Protein AF-A0A2N5ZB27-F1 (afdb_monomer)

InterPro domains:
  IPR000845 Nucleoside phosphorylase domain [PF01048] (3-68)
  IPR035994 Nucleoside phosphorylase superfamily [G3DSA:3.40.50.1580] (1-91)
  IPR035994 Nucleoside phosphorylase superfamily [SSF53167] (3-78)

Nearest PDB structures (foldseek):
  6znw-assembly1_B  TM=2.175E-01  e=2.917E+00  Methanothrix soehngenii

Solvent-accessible surface area (backbone atoms only — not comparable to full-atom values): 6281 Å² total; per-residue (Å²): 132,80,87,70,82,85,85,80,89,76,46,70,44,63,42,95,54,89,90,69,74,44,71,69,55,51,52,56,42,44,77,70,56,40,75,46,77,52,68,52,62,64,59,54,54,51,49,30,70,70,39,88,90,44,89,84,84,86,87,84,79,87,41,57,49,81,53,94,96,45,79,50,79,46,75,83,39,70,66,52,56,53,49,51,57,51,54,57,73,71,53,86,81,128

Radius of gyration: 15.28 Å; Cα contacts (8 Å, |Δi|>4): 70; chains: 1; bounding box: 31×41×36 Å

Organism: Muiribacterium halophilum (NCBI:txid2053465)

Structure (mmCIF, N/CA/C/O backbone):
data_AF-A0A2N5ZB27-F1
#
_entry.id   AF-A0A2N5ZB27-F1
#
loop_
_atom_site.group_PDB
_atom_site.id
_atom_site.type_symbol
_atom_site.label_atom_id
_atom_site.label_alt_id
_atom_site.label_comp_id
_atom_site.label_asym_id
_atom_site.label_entity_id
_atom_site.label_seq_id
_atom_site.pdbx_PDB_ins_code
_atom_site.Cartn_x
_atom_site.Cartn_y
_atom_site.Cartn_z
_atom_site.occupancy
_atom_site.B_iso_or_equiv
_atom_site.auth_seq_id
_atom_site.auth_comp_id
_atom_site.auth_asym_id
_atom_site.auth_atom_id
_atom_site.pdbx_PDB_model_num
ATOM 1 N N . MET A 1 1 ? -0.602 30.118 -7.036 1.00 35.41 1 MET A N 1
ATOM 2 C CA . MET A 1 1 ? -1.251 28.809 -7.276 1.00 35.41 1 MET A CA 1
ATOM 3 C C . MET A 1 1 ? -0.254 27.706 -6.926 1.00 35.41 1 MET A C 1
ATOM 5 O O . MET A 1 1 ? 0.655 27.465 -7.709 1.00 35.41 1 MET A O 1
ATOM 9 N N . LYS A 1 2 ? -0.324 27.103 -5.729 1.00 42.03 2 LYS A N 1
ATOM 10 C CA . LYS A 1 2 ? 0.532 25.943 -5.408 1.00 42.03 2 LYS A CA 1
ATOM 11 C C . LYS A 1 2 ? 0.021 24.771 -6.251 1.00 42.03 2 LYS A C 1
ATOM 13 O O . LYS A 1 2 ? -1.138 24.407 -6.091 1.00 42.03 2 LYS A O 1
ATOM 18 N N . LYS A 1 3 ? 0.835 24.250 -7.180 1.00 47.78 3 LYS A N 1
ATOM 19 C CA . LYS A 1 3 ? 0.520 23.054 -7.985 1.00 47.78 3 LYS A CA 1
ATOM 20 C C . LYS A 1 3 ? 0.178 21.918 -7.017 1.00 47.78 3 LYS A C 1
ATOM 22 O O . LYS A 1 3 ? 1.061 21.380 -6.357 1.00 47.78 3 LYS A O 1
ATOM 27 N N . GLY A 1 4 ? -1.114 21.667 -6.829 1.00 56.06 4 GLY A N 1
ATOM 28 C CA . GLY A 1 4 ? -1.605 20.726 -5.837 1.00 56.06 4 GLY A CA 1
ATOM 29 C C . GLY A 1 4 ? -1.336 19.306 -6.307 1.00 56.06 4 GLY A C 1
ATOM 30 O O . GLY A 1 4 ? -1.770 18.945 -7.391 1.00 56.06 4 GLY A O 1
ATOM 31 N N . PHE A 1 5 ? -0.626 18.516 -5.499 1.00 67.44 5 PH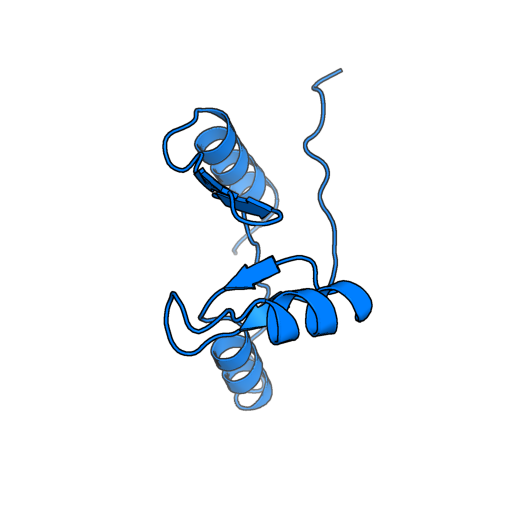E A N 1
ATOM 32 C CA . PHE A 1 5 ? -0.596 17.061 -5.660 1.00 67.44 5 PHE A CA 1
ATOM 33 C C . PHE A 1 5 ? -2.024 16.525 -5.786 1.00 67.44 5 PHE A C 1
ATOM 35 O O . PHE A 1 5 ? -2.871 16.876 -4.954 1.00 67.44 5 PHE A O 1
ATOM 42 N N . GLU A 1 6 ? -2.255 15.716 -6.816 1.00 77.50 6 GLU A N 1
ATOM 43 C CA . GLU A 1 6 ? -3.514 15.029 -7.076 1.00 77.50 6 GLU A CA 1
ATOM 44 C C . GLU A 1 6 ? -3.671 13.886 -6.072 1.00 77.50 6 GLU A C 1
ATOM 46 O O . GLU A 1 6 ? -2.788 13.041 -5.936 1.00 77.50 6 GLU A O 1
ATOM 51 N N . ILE A 1 7 ? -4.776 13.896 -5.330 1.00 84.88 7 ILE A N 1
ATOM 52 C CA . ILE A 1 7 ? -5.164 12.789 -4.458 1.00 84.88 7 ILE A CA 1
ATOM 53 C C . ILE A 1 7 ? -6.197 11.989 -5.230 1.00 84.88 7 ILE A C 1
ATOM 55 O O . ILE A 1 7 ? -7.176 12.556 -5.717 1.00 84.88 7 ILE A O 1
ATOM 59 N N . LYS A 1 8 ? -5.976 10.682 -5.333 1.00 91.69 8 LYS A N 1
ATOM 60 C CA . LYS A 1 8 ? -6.888 9.771 -6.010 1.00 91.69 8 LYS A CA 1
ATOM 61 C C . LYS A 1 8 ? -7.374 8.719 -5.026 1.00 91.69 8 LYS A C 1
ATOM 63 O O . LYS A 1 8 ? -6.572 7.989 -4.455 1.00 91.69 8 LYS A O 1
ATOM 68 N N . GLU A 1 9 ? -8.685 8.656 -4.845 1.00 93.25 9 GLU A N 1
ATOM 69 C CA . GLU A 1 9 ? -9.335 7.580 -4.104 1.00 93.25 9 GLU A CA 1
ATOM 70 C C . GLU A 1 9 ? -9.489 6.352 -5.010 1.00 93.25 9 GLU A C 1
ATOM 72 O O . GLU A 1 9 ? -9.791 6.476 -6.202 1.00 93.25 9 GLU A O 1
ATOM 77 N N . GLY A 1 10 ? -9.274 5.160 -4.459 1.00 95.06 10 GLY A N 1
ATOM 78 C CA . GLY A 1 10 ? -9.512 3.919 -5.182 1.00 95.06 10 GLY A CA 1
ATOM 79 C C . GLY A 1 10 ? -9.037 2.682 -4.437 1.00 95.06 10 GLY A C 1
ATOM 80 O O . GLY A 1 10 ? -8.727 2.721 -3.248 1.00 95.06 10 GLY A O 1
ATOM 81 N N . LEU A 1 11 ? -9.013 1.565 -5.161 1.00 96.38 11 LEU A N 1
ATOM 82 C CA . LEU A 1 11 ? -8.667 0.261 -4.611 1.00 96.38 11 LEU A CA 1
ATOM 83 C C . LEU A 1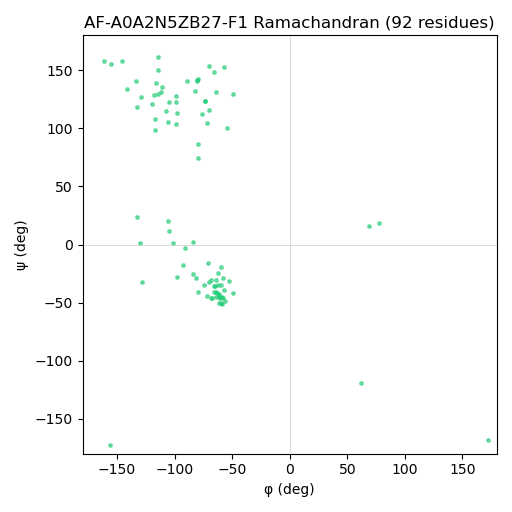 11 ? -7.152 0.097 -4.489 1.00 96.38 11 LEU A C 1
ATOM 85 O O . LEU A 1 11 ? -6.403 0.484 -5.389 1.00 96.38 11 LEU A O 1
ATOM 89 N N . SER A 1 12 ? -6.730 -0.564 -3.415 1.00 96.19 12 SER A N 1
ATOM 90 C CA . SER A 1 12 ? -5.372 -1.072 -3.251 1.00 96.19 12 SER A CA 1
ATOM 91 C C . SER A 1 12 ? -5.380 -2.600 -3.207 1.00 96.19 12 SER A C 1
ATOM 93 O O . SER A 1 12 ? -6.368 -3.215 -2.795 1.00 96.19 12 SER A O 1
ATOM 95 N N . TRP A 1 13 ? -4.296 -3.215 -3.670 1.00 95.94 13 TRP A N 1
ATOM 96 C CA . TRP A 1 13 ? -4.069 -4.652 -3.595 1.00 95.94 13 TRP A CA 1
ATOM 97 C C . TRP A 1 13 ? -3.001 -4.958 -2.542 1.00 95.94 13 TRP A C 1
ATOM 99 O O . TRP A 1 13 ? -1.837 -4.618 -2.723 1.00 95.94 13 TRP A O 1
ATOM 109 N N . THR A 1 14 ? -3.392 -5.655 -1.472 1.00 96.38 14 THR A N 1
ATOM 110 C CA . THR A 1 14 ? -2.452 -6.143 -0.455 1.00 96.38 14 THR A CA 1
ATOM 111 C C . THR A 1 14 ? -1.783 -7.450 -0.879 1.00 96.38 14 THR A C 1
ATOM 113 O O . THR A 1 14 ? -2.464 -8.405 -1.276 1.00 96.38 14 THR A O 1
ATOM 116 N N . THR A 1 15 ? -0.461 -7.523 -0.746 1.00 94.12 15 THR A N 1
ATOM 117 C CA . THR A 1 15 ? 0.350 -8.728 -0.974 1.00 94.12 15 THR A CA 1
ATOM 118 C C . THR A 1 15 ? 1.012 -9.220 0.312 1.00 94.12 15 THR A C 1
ATOM 120 O O . THR A 1 15 ? 1.099 -8.502 1.301 1.00 94.12 15 THR A O 1
ATOM 123 N N . ASP A 1 16 ? 1.441 -10.483 0.313 1.00 90.44 16 ASP A N 1
ATOM 124 C CA . ASP A 1 16 ? 2.102 -11.140 1.446 1.00 90.44 16 ASP A CA 1
ATOM 125 C C . ASP A 1 16 ? 3.600 -10.813 1.543 1.00 90.44 16 ASP A C 1
ATOM 127 O O . ASP A 1 16 ? 4.171 -10.839 2.632 1.00 90.44 16 ASP A O 1
ATOM 131 N N . ALA A 1 17 ? 4.242 -10.536 0.408 1.00 86.75 17 ALA A N 1
ATOM 132 C CA . ALA A 1 17 ? 5.657 -10.204 0.315 1.00 86.75 17 ALA A CA 1
ATOM 133 C C . ALA A 1 17 ? 5.969 -9.508 -1.021 1.00 86.75 17 ALA A C 1
ATOM 135 O O . ALA A 1 17 ? 5.269 -9.764 -2.007 1.00 86.75 17 ALA A O 1
ATOM 136 N N . PRO A 1 18 ? 7.072 -8.739 -1.101 1.00 80.00 18 PRO A N 1
ATOM 137 C CA . PRO A 1 18 ? 7.577 -8.239 -2.374 1.00 80.00 18 PRO A CA 1
ATOM 138 C C . PRO A 1 18 ? 7.872 -9.385 -3.353 1.00 80.00 18 PRO A C 1
ATOM 140 O O . PRO A 1 18 ? 8.228 -10.495 -2.944 1.00 80.00 18 PRO A O 1
ATOM 143 N N . TYR A 1 19 ? 7.784 -9.099 -4.653 1.00 79.44 19 TYR A N 1
ATOM 144 C CA . TYR A 1 19 ? 8.001 -10.040 -5.765 1.00 79.44 19 TYR A CA 1
ATOM 145 C C . TYR A 1 19 ? 6.929 -11.132 -5.910 1.00 79.44 19 TYR A C 1
ATOM 147 O O . TYR A 1 19 ? 7.114 -12.122 -6.625 1.00 79.44 19 TYR A O 1
ATOM 155 N N . ARG A 1 20 ? 5.772 -10.956 -5.269 1.00 82.25 20 ARG A N 1
ATOM 156 C CA . ARG A 1 20 ? 4.576 -11.799 -5.458 1.00 82.25 20 ARG A CA 1
ATOM 157 C C . ARG A 1 20 ? 3.663 -11.250 -6.562 1.00 82.25 20 ARG A C 1
ATOM 159 O O . ARG A 1 20 ? 2.678 -11.901 -6.952 1.00 82.25 20 ARG A O 1
ATOM 166 N N . GLU A 1 21 ? 4.043 -10.099 -7.110 1.00 81.81 21 GLU A N 1
ATOM 167 C CA . GLU A 1 21 ? 3.467 -9.357 -8.222 1.00 81.81 21 GLU A CA 1
ATOM 168 C C . GLU A 1 21 ? 3.891 -9.935 -9.573 1.00 81.81 21 GLU A C 1
ATOM 170 O O . GLU A 1 21 ? 4.699 -9.388 -10.313 1.00 81.81 21 GLU A O 1
ATOM 175 N N . THR A 1 22 ? 3.315 -11.076 -9.940 1.00 88.19 22 THR A N 1
ATOM 176 C CA . THR A 1 22 ? 3.474 -11.600 -11.306 1.00 88.19 22 THR A CA 1
ATOM 177 C C . THR A 1 22 ? 2.793 -10.676 -12.325 1.00 88.19 22 THR A C 1
ATOM 179 O O . THR A 1 22 ? 1.711 -10.161 -12.028 1.00 88.19 22 THR A O 1
ATOM 182 N N . LEU A 1 23 ? 3.317 -10.579 -13.553 1.00 88.12 23 LEU A N 1
ATOM 183 C CA . LEU A 1 23 ? 2.724 -9.782 -14.644 1.00 88.12 23 LEU A CA 1
ATOM 184 C C . LEU A 1 23 ? 1.223 -10.044 -14.851 1.00 88.12 23 LEU A C 1
ATOM 186 O O . LEU A 1 23 ? 0.443 -9.109 -15.014 1.00 88.12 23 LEU A O 1
ATOM 190 N N . THR A 1 24 ? 0.795 -11.308 -14.778 1.00 90.38 24 THR A N 1
ATOM 191 C CA . THR A 1 24 ? -0.621 -11.689 -14.905 1.00 90.38 24 THR A CA 1
ATOM 192 C C . THR A 1 24 ? -1.488 -11.065 -13.813 1.00 90.38 24 THR A C 1
ATOM 194 O O . THR A 1 24 ? -2.569 -10.560 -14.102 1.00 90.38 24 THR A O 1
ATOM 197 N N . LYS A 1 25 ? -1.014 -11.064 -12.560 1.00 91.56 25 LYS A N 1
ATOM 198 C CA . LYS A 1 25 ? -1.719 -10.435 -11.434 1.00 91.56 25 LYS A CA 1
ATOM 199 C C . LYS A 1 25 ? -1.748 -8.919 -11.583 1.00 91.56 25 LYS A C 1
ATOM 201 O O . LYS A 1 25 ? -2.813 -8.335 -11.430 1.00 91.56 25 LYS A O 1
ATOM 206 N N . VAL A 1 26 ? -0.615 -8.303 -11.926 1.00 90.25 26 VAL A N 1
ATOM 207 C CA . VAL A 1 26 ? -0.529 -6.850 -12.151 1.00 90.25 26 VAL A CA 1
ATOM 208 C C . VAL A 1 26 ? -1.538 -6.420 -13.214 1.00 90.25 26 VAL A C 1
ATOM 210 O O . VAL A 1 26 ? -2.341 -5.525 -12.963 1.00 90.25 26 VAL A O 1
ATOM 213 N N . LYS A 1 27 ? -1.578 -7.113 -14.360 1.00 91.12 27 LYS A N 1
ATOM 214 C CA . LYS A 1 27 ? -2.554 -6.849 -15.424 1.00 91.12 27 LYS A CA 1
ATOM 215 C C . LYS A 1 27 ? -3.995 -7.026 -14.937 1.00 91.12 27 LYS A C 1
ATOM 217 O O . LYS A 1 27 ? -4.805 -6.122 -15.100 1.00 91.12 27 LYS A O 1
ATOM 222 N N . HIS A 1 28 ? -4.298 -8.153 -14.295 1.00 94.19 28 HIS A N 1
ATOM 223 C CA . HIS A 1 28 ? -5.639 -8.460 -13.784 1.00 94.19 28 HIS A CA 1
ATOM 224 C C . HIS A 1 28 ? -6.153 -7.422 -12.779 1.00 94.19 28 HIS A C 1
ATOM 226 O O . HIS A 1 28 ? -7.303 -6.998 -12.860 1.00 94.19 28 HIS A O 1
ATOM 232 N N . TYR A 1 29 ? -5.323 -7.001 -11.823 1.00 94.62 29 TYR A N 1
ATOM 233 C CA . TYR A 1 29 ? -5.717 -5.995 -10.834 1.00 94.62 29 TYR A CA 1
ATOM 234 C C . TYR A 1 29 ? -5.770 -4.586 -11.436 1.00 94.62 29 TYR A C 1
ATOM 236 O O . TYR A 1 29 ? -6.674 -3.822 -11.098 1.00 94.62 29 TYR A O 1
ATOM 244 N N . SER A 1 30 ? -4.886 -4.266 -12.385 1.00 91.50 30 SER A N 1
ATOM 245 C CA . SER A 1 30 ? -4.939 -3.007 -13.137 1.00 91.50 30 SER A CA 1
ATOM 246 C C . SER A 1 30 ? -6.240 -2.875 -13.940 1.00 91.50 30 SER A C 1
ATOM 248 O O . SER A 1 30 ? -6.906 -1.846 -13.855 1.00 91.50 30 SER A O 1
ATOM 250 N N . GLU A 1 31 ? -6.676 -3.937 -14.628 1.00 95.12 31 GLU A N 1
ATOM 251 C CA . GLU A 1 31 ? -7.960 -3.983 -15.353 1.00 95.12 31 GLU A CA 1
ATOM 252 C C . GLU A 1 31 ? -9.177 -3.828 -14.424 1.00 95.12 31 GLU A C 1
ATOM 254 O O . GLU A 1 31 ? -10.229 -3.351 -14.846 1.00 95.12 31 GLU A O 1
ATOM 259 N N . LYS A 1 32 ? -9.030 -4.173 -13.139 1.00 96.38 32 LYS A N 1
ATOM 260 C CA . LYS A 1 32 ? -10.043 -3.947 -12.095 1.00 96.38 32 LYS A CA 1
ATOM 261 C C . LYS A 1 32 ? -10.000 -2.547 -11.475 1.00 96.38 32 LYS A C 1
ATOM 263 O O . LYS A 1 32 ? -10.769 -2.274 -10.556 1.00 96.38 32 LYS A O 1
ATOM 268 N N . GLY A 1 33 ? -9.118 -1.669 -11.949 1.00 95.44 33 GLY A N 1
ATOM 269 C CA . GLY A 1 33 ? -8.984 -0.303 -11.445 1.00 95.44 33 GLY A CA 1
ATOM 270 C C . GLY A 1 33 ? -8.230 -0.188 -10.118 1.00 95.44 33 GLY A C 1
ATOM 271 O O . GLY A 1 33 ? -8.360 0.834 -9.444 1.00 95.44 33 GLY A O 1
ATOM 272 N N . VAL A 1 34 ? -7.449 -1.204 -9.729 1.00 95.75 34 VAL A N 1
ATOM 273 C CA . VAL A 1 34 ? -6.527 -1.093 -8.589 1.00 95.75 34 VAL A CA 1
ATOM 274 C C . VAL A 1 34 ? -5.458 -0.047 -8.904 1.00 95.75 34 VAL A C 1
ATOM 276 O O . VAL A 1 34 ? -4.864 -0.060 -9.982 1.00 95.75 34 VAL A O 1
ATOM 279 N N . LEU A 1 35 ? -5.236 0.870 -7.962 1.00 94.69 35 LEU A N 1
ATOM 280 C CA . LEU A 1 35 ? -4.342 2.018 -8.123 1.00 94.69 35 LEU A CA 1
ATOM 281 C C . LEU A 1 35 ? -2.952 1.793 -7.529 1.00 94.69 35 LEU A C 1
ATOM 283 O O . LEU A 1 35 ? -1.994 2.403 -7.995 1.00 94.69 35 LEU A O 1
ATOM 287 N N . SER A 1 36 ? -2.844 0.953 -6.500 1.00 94.38 36 SER A N 1
ATOM 288 C CA . SER A 1 36 ? -1.588 0.683 -5.800 1.00 94.38 36 SER A CA 1
ATOM 289 C C . SER A 1 36 ? -1.503 -0.762 -5.320 1.00 94.38 36 SER A C 1
ATOM 291 O O . SER A 1 36 ? -2.519 -1.439 -5.146 1.00 94.38 36 SER A O 1
ATOM 293 N N . VAL A 1 37 ? -0.271 -1.210 -5.094 1.00 94.62 37 VAL A N 1
ATOM 294 C CA . VAL A 1 37 ? 0.055 -2.449 -4.390 1.00 94.62 37 VAL A CA 1
ATOM 295 C C . VAL A 1 37 ? 0.812 -2.094 -3.112 1.00 94.62 37 VAL A C 1
ATOM 297 O O . VAL A 1 37 ? 1.614 -1.162 -3.109 1.00 94.62 37 VAL A O 1
ATOM 300 N N . GLU A 1 38 ? 0.500 -2.786 -2.025 1.00 95.25 38 GLU A N 1
ATOM 301 C CA . GLU A 1 38 ? 1.051 -2.574 -0.680 1.00 95.25 38 GLU A CA 1
ATOM 302 C C . GLU A 1 38 ? 0.932 -3.878 0.132 1.00 95.25 38 GLU A C 1
ATOM 304 O O . GLU A 1 38 ? 0.608 -4.920 -0.447 1.00 95.25 38 GLU A O 1
ATOM 309 N N . MET A 1 39 ? 1.227 -3.878 1.436 1.00 96.38 39 MET A N 1
ATOM 310 C CA . MET A 1 39 ? 1.354 -5.119 2.217 1.00 96.38 39 MET A CA 1
ATOM 311 C C . MET A 1 39 ? 0.554 -5.147 3.536 1.00 96.38 39 MET A C 1
ATOM 313 O O . MET A 1 39 ? 0.570 -6.161 4.233 1.00 96.38 39 MET A O 1
ATOM 317 N N . GLU A 1 40 ? -0.210 -4.105 3.883 1.00 96.56 40 GLU A N 1
ATOM 318 C CA . GLU A 1 40 ? -0.764 -3.938 5.234 1.00 96.56 40 GLU A CA 1
ATOM 319 C C . GLU A 1 40 ? -2.283 -3.686 5.286 1.00 96.56 40 GLU A C 1
ATOM 321 O O . GLU A 1 40 ? -2.960 -4.103 6.232 1.00 96.56 40 GLU A O 1
ATOM 326 N N . SER A 1 41 ? -2.858 -3.012 4.292 1.00 96.81 41 SER A N 1
ATOM 327 C CA . SER A 1 41 ? -4.179 -2.380 4.400 1.00 96.81 41 SER A CA 1
ATOM 328 C C . SER A 1 41 ? -5.332 -3.364 4.567 1.00 96.81 41 SER A C 1
ATOM 330 O O . SER A 1 41 ? -6.256 -3.096 5.339 1.00 96.81 41 SER A O 1
ATOM 332 N N . SER A 1 42 ? -5.276 -4.539 3.928 1.00 96.56 42 SER A N 1
ATOM 333 C CA . SER A 1 42 ? -6.300 -5.575 4.122 1.00 96.56 42 SER A CA 1
ATOM 334 C C . SER A 1 42 ? -6.364 -6.072 5.570 1.00 96.56 42 SER A C 1
ATOM 336 O O . SER A 1 42 ? -7.459 -6.342 6.072 1.00 96.56 42 SER A O 1
ATOM 338 N N . ALA A 1 43 ? -5.226 -6.141 6.270 1.00 95.88 43 ALA A N 1
ATOM 339 C CA . ALA A 1 43 ? -5.177 -6.520 7.678 1.00 95.88 43 ALA A CA 1
ATOM 340 C C . ALA A 1 43 ? -5.749 -5.406 8.565 1.00 95.88 43 ALA A C 1
ATOM 342 O O . ALA A 1 43 ? -6.581 -5.687 9.430 1.00 95.88 43 ALA A O 1
ATOM 343 N N . LEU A 1 44 ? -5.380 -4.146 8.304 1.00 95.94 44 LEU A N 1
ATOM 344 C CA . LEU A 1 44 ? -5.897 -2.982 9.033 1.00 95.94 44 LEU A CA 1
ATOM 345 C C . LEU A 1 44 ? -7.420 -2.848 8.900 1.00 95.94 44 LEU A C 1
ATOM 347 O O . LEU A 1 44 ? -8.120 -2.699 9.901 1.00 95.94 44 LEU A O 1
ATOM 351 N N . PHE A 1 45 ? -7.958 -2.978 7.685 1.00 95.19 45 PHE A N 1
ATOM 352 C CA . PHE A 1 45 ? -9.405 -2.931 7.470 1.00 95.19 45 PHE A CA 1
ATOM 353 C C . PHE A 1 45 ? -10.134 -4.157 8.028 1.00 95.19 45 PHE A C 1
ATOM 355 O O . PHE A 1 45 ? -11.266 -4.040 8.493 1.00 95.19 45 PHE A O 1
ATOM 362 N N . SER A 1 46 ? -9.511 -5.337 8.030 1.00 95.56 46 SER A N 1
ATOM 363 C CA . SER A 1 46 ? -10.098 -6.513 8.689 1.00 95.56 46 SER A CA 1
ATOM 364 C C . SER A 1 46 ? -10.173 -6.323 10.206 1.00 95.56 46 SER A C 1
ATOM 366 O O . SER A 1 46 ? -11.188 -6.652 10.821 1.00 95.56 46 SER A O 1
ATOM 368 N N . PHE A 1 47 ? -9.127 -5.743 10.801 1.00 95.31 47 PHE A N 1
ATOM 369 C CA . PHE A 1 47 ? -9.078 -5.407 12.219 1.00 95.31 47 PHE A CA 1
ATOM 370 C C . PHE A 1 47 ? -10.168 -4.394 12.596 1.00 95.31 47 PHE A C 1
ATOM 372 O O . PHE A 1 47 ? -10.946 -4.655 13.512 1.00 95.31 47 PHE A O 1
ATOM 379 N N . SER A 1 48 ? -10.299 -3.287 11.859 1.00 94.88 48 SER A N 1
ATOM 380 C CA . SER A 1 48 ? -11.321 -2.267 12.140 1.00 94.88 48 SER A CA 1
ATOM 381 C C . SER A 1 48 ? -12.751 -2.781 11.961 1.00 94.88 48 SER A C 1
ATOM 383 O O . SER A 1 48 ? -13.662 -2.398 12.686 1.00 94.88 48 SER A O 1
ATOM 385 N N . ARG A 1 49 ? -12.967 -3.731 11.044 1.00 93.25 49 ARG A N 1
ATOM 386 C CA . ARG A 1 49 ? -14.263 -4.413 10.900 1.00 93.25 49 ARG A CA 1
ATOM 387 C C . ARG A 1 49 ? -14.592 -5.315 12.086 1.00 93.25 49 ARG A C 1
ATOM 389 O O . ARG A 1 49 ? -15.771 -5.510 12.378 1.00 93.25 49 ARG A O 1
ATOM 396 N N . PHE A 1 50 ? -13.580 -5.880 12.740 1.00 95.31 50 PHE A N 1
ATOM 397 C CA . PHE A 1 50 ? -13.758 -6.719 13.922 1.00 95.31 50 PHE A CA 1
ATOM 398 C C . PHE A 1 50 ? -13.983 -5.880 15.192 1.00 95.31 50 PHE A C 1
ATOM 400 O O . PHE A 1 50 ? -14.860 -6.204 15.995 1.00 95.31 50 PHE A O 1
ATOM 407 N N . TYR A 1 51 ? -13.245 -4.779 15.357 1.00 93.31 51 TYR A N 1
A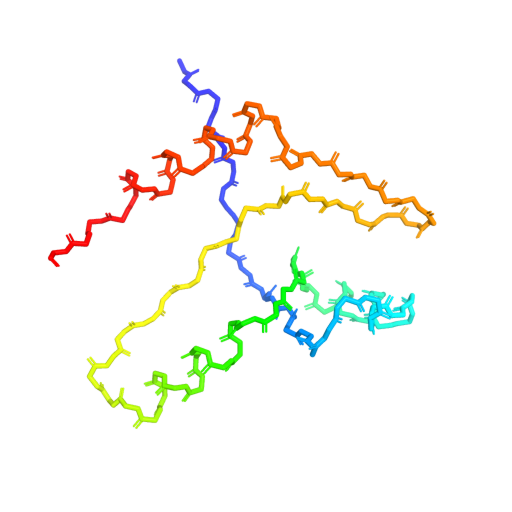TOM 408 C CA . TYR A 1 51 ? -13.348 -3.876 16.506 1.00 93.31 51 TYR A CA 1
ATOM 409 C C . TYR A 1 51 ? -14.209 -2.650 16.177 1.00 93.31 51 TYR A C 1
ATOM 411 O O . TYR A 1 51 ? -13.757 -1.717 15.524 1.00 93.31 51 TYR A O 1
ATOM 419 N N . LYS A 1 52 ? -15.452 -2.637 16.676 1.00 80.94 52 LYS A N 1
ATOM 420 C CA . LYS A 1 52 ? -16.503 -1.671 16.295 1.00 80.94 52 LYS A CA 1
ATOM 421 C C . LYS A 1 52 ? -16.191 -0.189 16.548 1.00 80.94 52 LYS A C 1
ATOM 423 O O . LYS A 1 52 ? -16.834 0.647 15.925 1.00 80.94 52 LYS A O 1
ATOM 428 N N . ASP A 1 53 ? -15.230 0.121 17.413 1.00 88.50 53 ASP A N 1
ATOM 429 C CA . ASP A 1 53 ? -14.892 1.494 17.813 1.00 88.50 53 ASP A CA 1
ATOM 430 C C . ASP A 1 53 ? -13.576 1.991 17.187 1.00 88.50 53 ASP A C 1
ATOM 432 O O . ASP A 1 53 ? -12.939 2.909 17.702 1.00 88.50 53 ASP A O 1
ATOM 436 N N . VAL A 1 54 ? -13.132 1.365 16.091 1.00 91.38 54 VAL A N 1
ATOM 437 C CA . VAL A 1 54 ? -11.896 1.730 15.390 1.00 91.38 54 VAL A CA 1
ATOM 438 C C . VAL A 1 54 ? -12.228 2.207 13.980 1.00 91.38 54 VAL A C 1
ATOM 440 O O . VAL A 1 54 ? -12.557 1.416 13.099 1.00 91.38 54 VAL A O 1
ATOM 443 N N . GLU A 1 55 ? -12.101 3.510 13.746 1.00 91.00 55 GLU A N 1
ATOM 444 C CA . GLU A 1 55 ? -12.107 4.073 12.396 1.00 91.00 55 GLU A CA 1
ATOM 445 C C . GLU A 1 55 ? -10.720 3.905 11.763 1.00 91.00 55 GLU A C 1
ATOM 447 O O . GLU A 1 55 ? -9.690 3.999 12.430 1.00 91.00 55 GLU A O 1
ATOM 452 N N . THR A 1 56 ? -10.661 3.595 10.468 1.00 92.00 56 THR A N 1
ATOM 453 C CA . THR A 1 56 ? -9.387 3.346 9.780 1.00 92.00 56 THR A CA 1
ATOM 454 C C . THR A 1 56 ? -9.416 3.923 8.381 1.00 92.00 56 THR A C 1
ATOM 456 O O . THR A 1 56 ? -10.353 3.694 7.620 1.00 92.00 56 THR A O 1
ATOM 459 N N . ILE A 1 57 ? -8.342 4.626 8.040 1.00 91.62 57 ILE A N 1
ATOM 460 C CA . ILE A 1 57 ? -8.053 5.142 6.708 1.00 91.62 57 ILE A CA 1
ATOM 461 C C . ILE A 1 57 ? -6.594 4.820 6.383 1.00 91.62 57 ILE A C 1
ATOM 463 O O . ILE A 1 57 ? -5.731 4.901 7.254 1.00 91.62 57 ILE A O 1
ATOM 467 N N . CYS A 1 58 ? -6.321 4.441 5.137 1.00 93.62 58 CYS A N 1
ATOM 468 C CA . CYS A 1 58 ? -4.962 4.227 4.648 1.00 93.62 58 CYS A CA 1
ATOM 469 C C . CYS A 1 58 ? -4.652 5.272 3.577 1.00 93.62 58 CYS A C 1
ATOM 471 O O . CYS A 1 58 ? -5.423 5.440 2.633 1.00 93.62 58 CYS A O 1
ATOM 473 N N . PHE A 1 59 ? -3.513 5.947 3.715 1.00 92.88 59 PHE A N 1
ATOM 474 C CA . PHE A 1 59 ? -2.963 6.809 2.677 1.00 92.88 59 PHE A CA 1
ATOM 475 C C . PHE A 1 59 ? -1.701 6.171 2.113 1.00 92.88 59 PHE A C 1
ATOM 477 O O . PHE A 1 59 ? -0.838 5.729 2.869 1.00 92.88 59 PHE A O 1
ATOM 484 N N . PHE A 1 60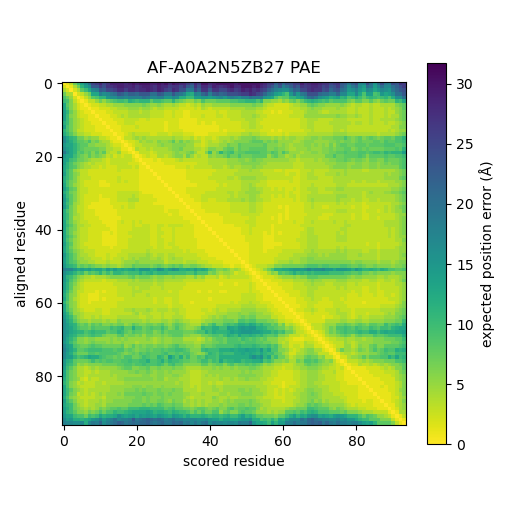 ? -1.573 6.180 0.788 1.00 92.81 60 PHE A N 1
ATOM 485 C CA . PHE A 1 60 ? -0.405 5.650 0.095 1.00 92.81 60 PHE A CA 1
ATOM 486 C C . PHE A 1 60 ? 0.286 6.766 -0.678 1.00 92.81 60 PHE A C 1
ATOM 488 O O . PHE A 1 60 ? -0.342 7.475 -1.465 1.00 92.81 60 PHE A O 1
ATOM 495 N N . ILE A 1 61 ? 1.592 6.904 -0.468 1.00 92.19 61 ILE A N 1
ATOM 496 C CA . ILE A 1 61 ? 2.459 7.707 -1.327 1.00 92.19 61 ILE A CA 1
ATOM 497 C C . ILE A 1 61 ? 3.141 6.731 -2.275 1.00 92.19 61 ILE A C 1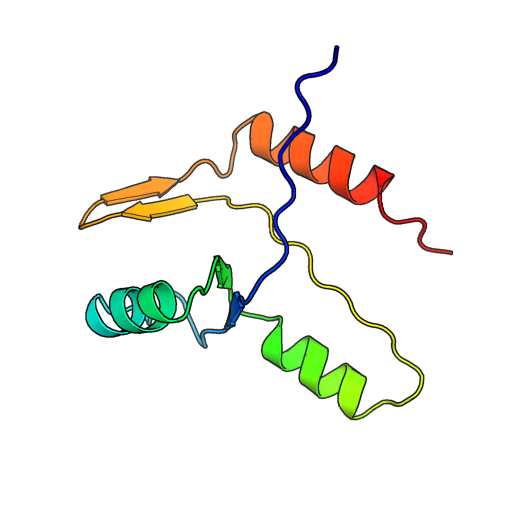
ATOM 499 O O . ILE A 1 61 ? 3.814 5.808 -1.826 1.00 92.19 61 ILE A O 1
ATOM 503 N N . ILE A 1 62 ? 2.971 6.939 -3.579 1.00 91.38 62 ILE A N 1
ATOM 504 C CA . ILE A 1 62 ? 3.599 6.093 -4.593 1.00 91.38 62 ILE A CA 1
ATOM 505 C C . ILE A 1 62 ? 5.099 6.387 -4.614 1.00 91.38 62 ILE A C 1
ATOM 507 O O . ILE A 1 62 ? 5.526 7.433 -5.103 1.00 91.38 62 ILE A O 1
ATOM 511 N N . SER A 1 63 ? 5.881 5.475 -4.042 1.00 90.88 63 SER A N 1
ATOM 512 C CA . SER A 1 63 ? 7.342 5.545 -3.978 1.00 90.88 63 SER A CA 1
ATOM 513 C C . SER A 1 63 ? 8.026 5.023 -5.227 1.00 90.88 63 SER A C 1
ATOM 515 O O . SER A 1 63 ? 9.155 5.410 -5.514 1.00 90.88 63 SER A O 1
ATOM 517 N N . ASP A 1 64 ? 7.362 4.138 -5.951 1.00 90.38 64 ASP A N 1
ATOM 518 C CA . ASP A 1 64 ? 7.905 3.438 -7.094 1.00 90.38 64 ASP A CA 1
ATOM 519 C C . ASP A 1 64 ? 6.791 3.000 -8.037 1.00 90.38 64 ASP A C 1
ATOM 521 O O . ASP A 1 64 ? 5.627 2.859 -7.659 1.00 90.38 64 ASP A O 1
ATOM 525 N N . VAL A 1 65 ? 7.159 2.825 -9.301 1.00 89.06 65 VAL A N 1
ATOM 526 C CA . VAL A 1 65 ? 6.250 2.384 -10.352 1.00 89.06 65 VAL A CA 1
ATOM 527 C C . VAL A 1 65 ? 6.883 1.212 -11.075 1.00 89.06 65 VAL A C 1
ATOM 529 O O . VAL A 1 65 ? 8.007 1.303 -11.575 1.00 89.06 65 VAL A O 1
ATOM 532 N N . PHE A 1 66 ? 6.126 0.126 -11.171 1.00 82.06 66 PHE A N 1
ATOM 533 C CA . PHE A 1 66 ? 6.454 -0.999 -12.028 1.00 82.06 66 PHE A CA 1
ATOM 534 C C . PHE A 1 66 ? 5.668 -0.884 -13.338 1.00 82.06 66 PHE A C 1
ATOM 536 O O . PHE A 1 66 ? 4.437 -0.954 -13.343 1.00 82.06 66 PHE A O 1
ATOM 543 N N . GLN A 1 67 ? 6.372 -0.669 -14.450 1.00 79.00 67 GLN A N 1
ATOM 544 C CA . GLN A 1 67 ? 5.770 -0.499 -15.772 1.00 79.00 67 GLN A CA 1
ATOM 545 C C . GLN A 1 67 ? 6.502 -1.357 -16.806 1.00 79.00 67 GLN A C 1
ATOM 547 O O . GLN A 1 67 ? 7.688 -1.158 -17.070 1.00 79.00 67 GLN A O 1
ATOM 552 N N . GLY A 1 68 ? 5.778 -2.297 -17.421 1.00 76.50 68 GLY A N 1
ATOM 553 C CA . GLY A 1 68 ? 6.380 -3.283 -18.320 1.00 76.50 68 GLY A CA 1
ATOM 554 C C . GLY A 1 68 ? 7.390 -4.142 -17.560 1.00 76.50 68 GLY A C 1
ATOM 555 O O . GLY A 1 68 ? 7.023 -4.770 -16.573 1.00 76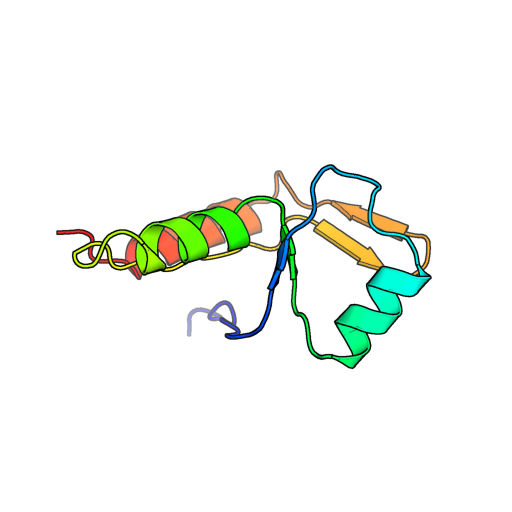.50 68 GLY A O 1
ATOM 556 N N . ASP A 1 69 ? 8.650 -4.100 -17.991 1.00 76.69 69 ASP A N 1
ATOM 557 C CA . ASP A 1 69 ? 9.772 -4.800 -17.347 1.00 76.69 69 ASP A CA 1
ATOM 558 C C . ASP A 1 69 ? 10.688 -3.847 -16.554 1.00 76.69 69 ASP A C 1
ATOM 560 O O . ASP A 1 69 ? 11.804 -4.203 -16.179 1.00 76.69 69 ASP A O 1
ATOM 564 N N . SER A 1 70 ? 10.256 -2.600 -16.339 1.00 81.94 70 SER A N 1
ATOM 565 C CA . SER A 1 70 ? 11.049 -1.562 -15.677 1.00 81.94 70 SER A CA 1
ATOM 566 C C . SER A 1 70 ? 10.477 -1.198 -14.315 1.00 81.94 70 SER A C 1
ATOM 568 O O . SER A 1 70 ? 9.290 -0.901 -14.172 1.00 81.94 70 SER A O 1
ATOM 570 N N . TRP A 1 71 ? 11.361 -1.167 -13.321 1.00 83.69 71 TRP A N 1
ATOM 571 C CA . TRP A 1 71 ? 11.071 -0.667 -11.986 1.00 83.69 71 TRP A CA 1
ATOM 572 C C . TRP A 1 71 ? 11.705 0.712 -11.803 1.00 83.69 71 TRP A C 1
ATOM 574 O O . TRP A 1 71 ? 12.913 0.880 -11.978 1.00 83.69 71 TRP A O 1
ATOM 584 N N . MET A 1 72 ? 10.881 1.704 -11.479 1.00 88.19 72 MET A N 1
ATOM 585 C CA . MET A 1 72 ? 11.292 3.095 -11.298 1.00 88.19 72 MET A CA 1
ATOM 586 C C . MET A 1 72 ? 11.041 3.511 -9.853 1.00 88.19 72 MET A C 1
ATOM 588 O O . MET A 1 72 ? 9.914 3.847 -9.503 1.00 88.19 72 MET A O 1
ATOM 592 N N . GLY A 1 73 ? 12.085 3.483 -9.024 1.00 86.69 73 GLY A N 1
ATOM 593 C CA . GLY A 1 73 ? 12.027 3.929 -7.633 1.00 86.69 73 GLY A CA 1
ATOM 594 C C . GLY A 1 73 ? 12.338 5.416 -7.461 1.00 86.69 73 GLY A C 1
ATOM 595 O O . GLY A 1 73 ? 13.265 5.936 -8.077 1.00 86.69 73 GLY A O 1
ATOM 596 N N . ASP A 1 74 ? 11.601 6.080 -6.572 1.00 84.06 74 ASP A N 1
ATOM 597 C CA . ASP A 1 74 ? 11.748 7.501 -6.219 1.00 84.06 74 ASP A CA 1
ATOM 598 C C . ASP A 1 74 ? 11.759 7.736 -4.690 1.00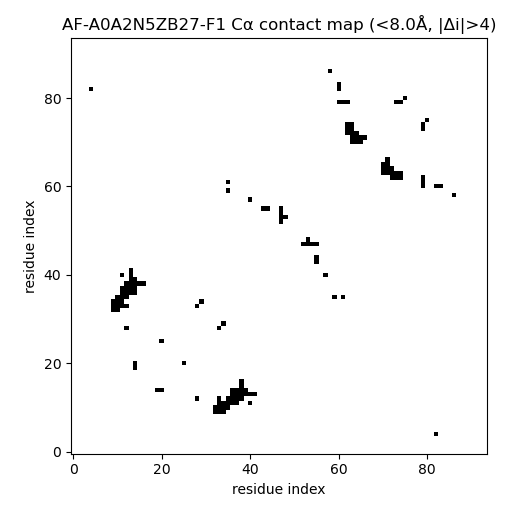 84.06 74 ASP A C 1
ATOM 600 O O . ASP A 1 74 ? 11.479 8.830 -4.206 1.00 84.06 74 ASP A O 1
ATOM 604 N N . PHE A 1 75 ? 12.115 6.712 -3.903 1.00 78.56 75 PHE A N 1
A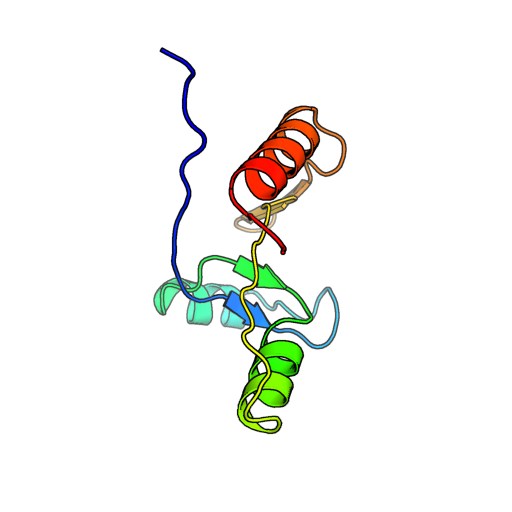TOM 605 C CA . PHE A 1 75 ? 12.014 6.682 -2.431 1.00 78.56 75 PHE A CA 1
ATOM 606 C C . PHE A 1 75 ? 12.666 7.863 -1.694 1.00 78.56 75 PHE A C 1
ATOM 608 O O . PHE A 1 75 ? 12.227 8.230 -0.605 1.00 78.56 75 PHE A O 1
ATOM 615 N N . SER A 1 76 ? 13.739 8.438 -2.241 1.00 78.12 76 SER A N 1
ATOM 616 C CA . SER A 1 76 ? 14.533 9.485 -1.583 1.00 78.12 76 SER A CA 1
ATOM 617 C C . SER A 1 76 ? 14.241 10.898 -2.087 1.00 78.12 76 SER A C 1
ATOM 619 O O . SER A 1 76 ? 14.858 11.860 -1.609 1.00 78.12 76 SER A O 1
ATOM 621 N N . SER A 1 77 ? 13.310 11.054 -3.031 1.00 83.38 77 SER A N 1
ATOM 622 C CA . SER A 1 77 ? 13.061 12.346 -3.656 1.00 83.38 77 SER A CA 1
ATOM 623 C C . SER A 1 77 ? 12.405 13.336 -2.704 1.00 83.38 77 SER A C 1
ATOM 625 O O . SER A 1 77 ? 11.686 12.988 -1.761 1.00 83.38 77 SER A O 1
ATOM 627 N N . SER A 1 78 ? 12.635 14.623 -2.965 1.00 83.38 78 SER A N 1
ATOM 628 C CA . SER A 1 78 ? 11.930 15.691 -2.257 1.00 83.38 78 SER A CA 1
ATOM 629 C C . SER A 1 78 ? 10.413 15.579 -2.424 1.00 83.38 78 SER A C 1
ATOM 631 O O . SER A 1 78 ? 9.689 15.918 -1.498 1.00 83.38 78 SER A O 1
ATOM 633 N N . LYS A 1 79 ? 9.922 15.013 -3.536 1.00 84.06 79 LYS A N 1
ATOM 634 C CA . LYS A 1 79 ? 8.485 14.824 -3.782 1.00 84.06 79 LYS A CA 1
ATOM 635 C C . LYS A 1 79 ? 7.839 13.880 -2.769 1.00 84.06 79 LYS A C 1
ATOM 637 O O . LYS A 1 79 ? 6.740 14.174 -2.301 1.00 84.06 79 LYS A O 1
ATOM 642 N N . ILE A 1 80 ? 8.504 12.778 -2.409 1.00 87.19 80 ILE A N 1
ATOM 643 C CA . ILE A 1 80 ? 8.007 11.851 -1.379 1.00 87.19 80 ILE A CA 1
ATOM 644 C C . ILE A 1 80 ? 7.942 12.562 -0.025 1.00 87.19 80 ILE A C 1
ATOM 646 O O . ILE A 1 80 ? 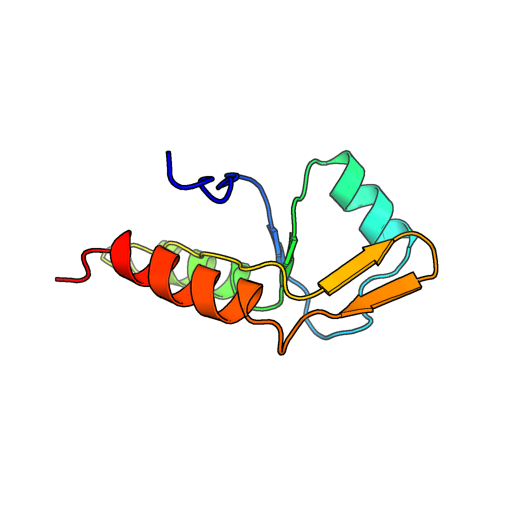6.924 12.494 0.663 1.00 87.19 80 ILE A O 1
ATOM 650 N N . LYS A 1 81 ? 8.991 13.316 0.329 1.00 85.38 81 LYS A N 1
ATOM 651 C CA . LYS A 1 81 ? 9.035 14.096 1.579 1.00 85.38 81 LYS A CA 1
ATOM 652 C C . LYS A 1 81 ? 7.928 15.153 1.644 1.00 85.38 81 LYS A C 1
ATOM 654 O O . LYS A 1 81 ? 7.243 15.255 2.660 1.00 85.38 81 LYS A O 1
ATOM 659 N N . ASP A 1 82 ? 7.715 15.891 0.560 1.00 87.88 82 ASP A N 1
ATOM 660 C CA . ASP A 1 82 ? 6.662 16.906 0.464 1.00 87.88 82 ASP A CA 1
ATOM 661 C C . ASP A 1 82 ? 5.260 16.272 0.550 1.00 87.88 82 ASP A C 1
ATOM 663 O O . ASP A 1 82 ? 4.349 16.836 1.161 1.00 87.88 82 ASP A O 1
ATOM 667 N N . SER A 1 83 ? 5.089 15.071 -0.017 1.00 87.88 83 SER A N 1
ATOM 668 C CA . SER A 1 83 ? 3.830 14.316 0.043 1.00 87.88 83 SER A CA 1
ATOM 669 C C . SER A 1 83 ? 3.481 13.908 1.475 1.00 87.88 83 SER A C 1
ATOM 671 O O . SER A 1 83 ? 2.332 14.068 1.886 1.00 87.88 83 SER A O 1
ATOM 673 N N . TRP A 1 84 ? 4.470 13.472 2.264 1.00 87.62 84 TRP A N 1
ATOM 674 C CA . TRP A 1 84 ? 4.286 13.172 3.688 1.00 87.62 84 TRP A CA 1
ATOM 675 C C . TRP A 1 84 ? 3.797 14.386 4.474 1.00 87.62 84 TRP A C 1
ATOM 677 O O . TRP A 1 84 ? 2.783 14.304 5.164 1.00 87.62 84 TRP A O 1
ATOM 687 N N . GLN A 1 85 ? 4.476 15.530 4.335 1.00 86.12 85 GLN A N 1
ATOM 688 C CA . GLN A 1 85 ? 4.080 16.768 5.018 1.00 86.12 85 GLN A CA 1
ATOM 689 C C . GLN A 1 85 ? 2.645 17.173 4.670 1.00 86.12 85 GLN A C 1
ATOM 691 O O . GLN A 1 85 ? 1.888 17.614 5.535 1.00 86.12 85 GLN A O 1
ATOM 696 N N . LYS A 1 86 ? 2.251 16.989 3.406 1.00 83.94 86 LYS A N 1
ATOM 697 C CA . LYS A 1 86 ? 0.895 17.287 2.958 1.00 83.94 86 LYS A CA 1
ATOM 698 C C . LYS A 1 86 ? -0.136 16.333 3.561 1.00 83.94 86 LYS A C 1
ATOM 700 O O . LYS A 1 86 ? -1.156 16.821 4.035 1.00 83.94 86 LYS A O 1
ATOM 705 N N . ILE A 1 87 ? 0.109 15.021 3.577 1.00 87.00 87 ILE A N 1
ATOM 706 C CA . ILE A 1 87 ? -0.809 14.058 4.211 1.00 87.00 87 ILE A CA 1
ATOM 707 C C . ILE A 1 87 ? -1.007 14.408 5.685 1.00 87.00 87 ILE A C 1
ATOM 709 O O . ILE A 1 87 ? -2.147 14.519 6.119 1.00 87.00 87 ILE A O 1
ATOM 713 N N . PHE A 1 88 ? 0.066 14.693 6.428 1.00 84.69 88 PHE A N 1
ATOM 714 C CA . PHE A 1 88 ? -0.063 15.104 7.829 1.00 84.69 88 PHE A CA 1
ATOM 715 C C . PHE A 1 88 ? -0.883 16.385 8.005 1.00 84.69 88 PHE A C 1
ATOM 717 O O . PHE A 1 88 ? -1.638 16.486 8.959 1.00 84.69 88 PHE A O 1
ATOM 724 N N . SER A 1 89 ? -0.798 17.339 7.072 1.00 84.00 89 SER A N 1
ATOM 725 C CA . SER A 1 89 ? -1.637 18.546 7.123 1.00 84.00 89 SER A CA 1
ATOM 726 C C . SER A 1 89 ? -3.120 18.308 6.806 1.00 84.00 89 SER A C 1
ATOM 728 O O . SER A 1 89 ? -3.933 19.193 7.050 1.00 84.00 89 SER A O 1
ATOM 730 N N . LEU A 1 90 ? -3.472 17.159 6.216 1.00 79.06 90 LEU A N 1
ATOM 731 C CA . LEU A 1 90 ? -4.851 16.797 5.868 1.00 79.06 90 LEU A CA 1
ATOM 732 C C . LEU A 1 90 ? -5.546 15.987 6.964 1.00 79.06 90 LEU A C 1
ATOM 734 O O . LEU A 1 90 ? -6.769 15.870 6.939 1.00 79.06 90 LEU A O 1
ATOM 738 N N . ILE A 1 91 ? -4.781 15.401 7.885 1.00 81.50 91 ILE A N 1
ATOM 739 C CA . ILE A 1 91 ? -5.310 14.554 8.946 1.00 81.50 91 ILE A CA 1
ATOM 740 C C . ILE A 1 91 ? -5.261 15.345 10.255 1.00 81.50 91 ILE A C 1
ATOM 742 O O . ILE A 1 91 ? -4.203 15.487 10.861 1.00 81.50 91 ILE A O 1
ATOM 746 N N . ASP A 1 92 ? -6.420 15.808 10.718 1.00 72.94 92 ASP A N 1
ATOM 747 C CA . ASP A 1 92 ? -6.584 16.264 12.100 1.00 72.94 92 ASP A CA 1
ATOM 748 C C . ASP A 1 92 ? -6.771 15.038 13.001 1.00 72.94 92 ASP A C 1
ATOM 750 O O . ASP A 1 92 ? -7.890 14.586 13.255 1.00 72.94 92 ASP A O 1
ATOM 754 N N . ILE A 1 93 ? -5.660 14.460 13.461 1.00 63.03 93 ILE A N 1
ATOM 755 C CA . ILE A 1 93 ? -5.694 13.440 14.515 1.00 63.03 93 ILE A CA 1
ATOM 756 C C . ILE A 1 93 ? -5.926 14.181 15.837 1.00 63.03 93 ILE A C 1
ATOM 758 O O . ILE A 1 93 ? -5.073 14.963 16.259 1.00 63.03 93 ILE A O 1
ATOM 762 N N . LYS A 1 94 ? -7.096 13.977 16.450 1.00 52.75 94 LYS A N 1
ATOM 763 C CA . LYS A 1 94 ? -7.386 14.446 17.814 1.00 52.75 94 LYS A CA 1
ATOM 764 C C . LYS A 1 94 ? -6.627 13.645 18.863 1.00 52.75 94 LYS A C 1
ATOM 766 O O . LYS A 1 94 ? -6.477 12.420 18.665 1.00 52.75 94 LYS A O 1
#

Secondary structure (DSSP, 8-state):
---PPPP---EEEE-SSTT---HHHHHHHHHTTEEEEESSHHHHHHHHHHSTT----------EEEETTEEEE-TTSHHHHHHHHHHHHH----

pLDDT: mean 86.37, std 11.71, range [35.41, 96.81]

Mean predicted aligned error: 5.63 Å

Foldseek 3Di:
DPPDDDDDDDAEAADCDPPPDDPVNVVVVVVVVHDYYYHPVVVVVVVCVVPVPDDDDDDDDCQWDDDDPDIGGNNPDVVSVVVVVVVVVVDPDD

Sequence (94 aa):
MKKGFEIKEGLSWTTDAPYRETLTKVKHYSEKGVLSVEMESSALFSFSRFYKDVETICFFIISDVFQGDSWMGDFSSSKIKDSWQKIFSLIDIK